Protein AF-A5GSS5-F1 (afdb_monomer)

Sequence (125 aa):
MERLVDAHIACIQGVPGHRVIASLECKVKGPSGLLMTFLMHWQFKTGYHEKAARQFMATGAPFPVCTSWKRFHAPGSVEGWILVETDDAAVCYEHAAEWAEYLDWKVSPVFTDEQAGPLIGKVYS

pLDDT: mean 81.48, std 24.68, range [29.5, 98.75]

Solvent-accessible surface area (backbone atoms only — not comparable to full-atom values): 7894 Å² total; per-residue (Å²): 142,87,86,78,67,77,76,72,67,66,83,78,67,88,70,91,86,74,78,89,70,75,86,72,76,81,74,82,71,66,101,46,92,52,80,40,38,34,42,36,37,40,31,51,39,91,92,26,54,68,63,44,52,52,51,35,74,74,62,69,62,80,72,62,91,61,79,44,74,50,78,49,70,44,88,92,63,55,32,33,39,33,45,34,34,30,56,57,72,61,46,58,50,54,51,48,59,76,43,46,89,34,35,49,78,49,76,42,84,54,72,55,69,84,65,42,46,68,58,53,42,75,76,79,109

Foldseek 3Di:
DPPPPVVPPPPPDDDPDDDPDDDPPPPPQPPDPDKWKKKKKKFWDPPQVVVVVVVCVVPVLDFPDAPDKDWDADPVRRITIMIGIHSDPVSVVVSCVVCVVTIDIDMDTDDDCVGVVVVVVVVVD

Mean predicted aligned error: 11.82 Å

Structure (mmCIF, N/CA/C/O backbone):
data_AF-A5GSS5-F1
#
_entry.id   AF-A5GSS5-F1
#
loop_
_atom_site.group_PDB
_atom_site.id
_atom_site.type_symbol
_atom_site.label_atom_id
_atom_site.label_alt_id
_atom_site.label_comp_id
_atom_site.label_asym_id
_atom_site.label_entity_id
_atom_site.label_seq_id
_atom_site.pdbx_PDB_ins_code
_atom_site.Cartn_x
_atom_site.Cartn_y
_atom_site.Cartn_z
_atom_site.occupancy
_atom_site.B_iso_or_equiv
_atom_site.auth_seq_id
_atom_site.auth_comp_id
_atom_site.auth_asym_id
_atom_site.auth_atom_id
_atom_site.pdbx_PDB_model_num
ATOM 1 N N . MET A 1 1 ? -41.307 -5.693 -3.638 1.00 48.41 1 MET A N 1
ATOM 2 C CA . MET A 1 1 ? -40.358 -6.122 -4.683 1.00 48.41 1 MET A CA 1
ATOM 3 C C . MET A 1 1 ? -41.033 -5.924 -6.035 1.00 48.41 1 MET A C 1
ATOM 5 O O . MET A 1 1 ? -41.401 -6.893 -6.666 1.00 48.41 1 MET A O 1
ATOM 9 N N . GLU A 1 2 ? -41.309 -4.670 -6.418 1.00 40.91 2 GLU A N 1
ATOM 10 C CA . GLU A 1 2 ? -42.120 -4.380 -7.624 1.00 40.91 2 GLU A CA 1
ATOM 11 C C . GLU A 1 2 ? -41.986 -2.923 -8.121 1.00 40.91 2 GLU A C 1
ATOM 13 O O . GLU A 1 2 ? -42.830 -2.422 -8.844 1.00 40.91 2 GLU A O 1
ATOM 18 N N . ARG A 1 3 ? -40.929 -2.199 -7.717 1.00 44.22 3 ARG A N 1
ATOM 19 C CA . ARG A 1 3 ? -40.701 -0.790 -8.117 1.00 44.22 3 ARG A CA 1
ATOM 20 C C . ARG A 1 3 ? -39.270 -0.510 -8.589 1.00 44.22 3 ARG A C 1
ATOM 22 O O . ARG A 1 3 ? -38.762 0.588 -8.414 1.00 44.22 3 ARG A O 1
ATOM 29 N N . LEU A 1 4 ? -38.595 -1.524 -9.132 1.00 42.00 4 LEU A N 1
ATOM 30 C CA . LEU A 1 4 ? -37.195 -1.428 -9.580 1.00 42.00 4 LEU A CA 1
ATOM 31 C C . LEU A 1 4 ? -36.977 -1.832 -11.045 1.00 42.00 4 LEU A C 1
ATOM 33 O O . LEU A 1 4 ? -35.851 -1.753 -11.521 1.00 42.00 4 LEU A O 1
ATOM 37 N N . VAL A 1 5 ? -38.026 -2.228 -11.772 1.00 42.81 5 VAL A N 1
ATOM 38 C CA . VAL A 1 5 ? -37.887 -2.714 -13.158 1.00 42.81 5 VAL A CA 1
ATOM 39 C C . VAL A 1 5 ? -38.212 -1.627 -14.194 1.00 42.81 5 VAL A C 1
ATOM 41 O O . VAL A 1 5 ? -37.658 -1.640 -15.289 1.00 42.81 5 VAL A O 1
ATOM 44 N N . ASP A 1 6 ? -38.999 -0.609 -13.834 1.00 38.69 6 ASP A N 1
ATOM 45 C CA . ASP A 1 6 ? -39.483 0.382 -14.810 1.00 38.69 6 ASP A CA 1
ATOM 46 C C . ASP A 1 6 ? -38.437 1.429 -15.227 1.00 38.69 6 ASP A C 1
ATOM 48 O O . ASP A 1 6 ? -38.567 2.058 -16.274 1.00 38.69 6 ASP A O 1
ATOM 52 N N . ALA A 1 7 ? -37.354 1.597 -14.463 1.00 43.75 7 ALA A N 1
ATOM 53 C CA . ALA A 1 7 ? -36.305 2.561 -14.804 1.00 43.75 7 ALA A CA 1
ATOM 54 C C . ALA A 1 7 ? -35.319 2.044 -15.870 1.00 43.75 7 ALA A C 1
ATOM 56 O O . ALA A 1 7 ? -34.587 2.837 -16.458 1.00 43.75 7 ALA A O 1
ATOM 57 N N . HIS A 1 8 ? -35.287 0.734 -16.145 1.00 37.09 8 HIS A N 1
ATOM 58 C CA . HIS A 1 8 ? -34.272 0.146 -17.028 1.00 37.09 8 HIS A CA 1
ATOM 59 C C . HIS A 1 8 ? -34.650 0.177 -18.521 1.00 37.09 8 HIS A C 1
ATOM 61 O O . HIS A 1 8 ? -33.784 0.013 -19.376 1.00 37.09 8 HIS A O 1
ATOM 67 N N . ILE A 1 9 ? -35.919 0.430 -18.863 1.00 39.56 9 ILE A N 1
ATOM 68 C CA . ILE A 1 9 ? -36.404 0.371 -20.258 1.00 39.56 9 ILE A CA 1
ATOM 69 C C . ILE A 1 9 ? -36.404 1.745 -20.960 1.00 39.56 9 ILE A C 1
ATOM 71 O O . ILE A 1 9 ? -36.406 1.813 -22.188 1.00 39.56 9 ILE A O 1
ATOM 75 N N . ALA A 1 10 ? -36.312 2.858 -20.226 1.00 36.84 10 ALA A N 1
ATOM 76 C CA . ALA A 1 10 ? -36.429 4.196 -20.821 1.00 36.84 10 ALA A CA 1
ATOM 77 C C . ALA A 1 10 ? -35.161 4.712 -21.542 1.00 36.84 10 ALA A C 1
ATOM 79 O O . ALA A 1 10 ? -35.238 5.707 -22.257 1.00 36.84 10 ALA A O 1
ATOM 80 N N . CYS A 1 11 ? -34.003 4.050 -21.414 1.00 38.47 11 CYS A N 1
ATOM 81 C CA . CYS A 1 11 ? -32.742 4.525 -22.009 1.00 38.47 11 CYS A CA 1
ATOM 82 C C . CYS A 1 11 ? -32.551 4.204 -23.506 1.00 38.47 11 CYS A C 1
ATOM 84 O O . CYS A 1 11 ? -31.593 4.697 -24.095 1.00 38.47 11 CYS A O 1
ATOM 86 N N . ILE A 1 12 ? -33.414 3.401 -24.145 1.00 44.16 12 ILE A N 1
ATOM 87 C CA . ILE A 1 12 ? -33.181 2.936 -25.535 1.00 44.16 12 ILE A CA 1
ATOM 88 C C . ILE A 1 12 ? -33.963 3.741 -26.594 1.00 44.16 12 ILE A C 1
ATOM 90 O O . ILE A 1 12 ? -33.690 3.629 -27.786 1.00 44.16 12 ILE A O 1
ATOM 94 N N . GLN A 1 13 ? -34.900 4.607 -26.212 1.00 37.78 13 GLN A N 1
ATOM 95 C CA . GLN A 1 13 ? -35.699 5.369 -27.181 1.00 37.78 13 GLN A CA 1
ATOM 96 C C . GLN A 1 13 ? -35.302 6.850 -27.127 1.00 37.78 13 GLN A C 1
ATOM 98 O O . GLN A 1 13 ? -35.794 7.616 -26.304 1.00 37.78 13 GLN A O 1
ATOM 103 N N . GLY A 1 14 ? -34.377 7.251 -28.003 1.00 41.56 14 GLY A N 1
ATOM 104 C CA . GLY A 1 14 ? -34.006 8.650 -28.206 1.00 41.56 14 GLY A CA 1
ATOM 105 C C . GLY A 1 14 ? -35.185 9.457 -28.751 1.00 41.56 14 GLY A C 1
ATOM 106 O O . GLY A 1 14 ? -35.466 9.421 -29.946 1.00 41.56 14 GLY A O 1
ATOM 107 N N . VAL A 1 15 ? -35.868 10.195 -27.875 1.00 40.97 15 VAL A N 1
ATOM 108 C CA . VAL A 1 15 ? -36.914 11.150 -28.260 1.00 40.97 15 VAL A CA 1
ATOM 109 C C . VAL A 1 15 ? -36.276 12.534 -28.453 1.00 40.97 15 VAL A C 1
ATOM 111 O O . VAL A 1 15 ? -35.678 13.058 -27.508 1.00 40.97 15 VAL A O 1
ATOM 114 N N . PRO A 1 16 ? -36.385 13.174 -29.632 1.00 35.75 16 PRO A N 1
ATOM 115 C CA . PRO A 1 16 ? -35.838 14.511 -29.842 1.00 35.75 16 PRO A CA 1
ATOM 116 C C . PRO A 1 16 ? -36.690 15.549 -29.098 1.00 35.75 16 PRO A C 1
ATOM 118 O O . PRO A 1 16 ? -37.889 15.650 -29.346 1.00 35.75 16 PRO A O 1
ATOM 121 N N . GLY A 1 17 ? -36.082 16.343 -28.207 1.00 46.06 17 GLY A N 1
ATOM 122 C CA . GLY A 1 17 ? -36.719 17.559 -27.674 1.00 46.06 17 GLY A CA 1
ATOM 123 C C . GLY A 1 17 ? -36.574 17.848 -26.178 1.00 46.06 17 GLY A C 1
ATOM 124 O O . GLY A 1 17 ? -37.069 18.880 -25.734 1.00 46.06 17 GLY A O 1
ATOM 125 N N . HIS A 1 18 ? -35.899 17.010 -25.389 1.00 38.34 18 HIS A N 1
ATOM 126 C CA . HIS A 1 18 ? -35.743 17.263 -23.951 1.00 38.34 18 HIS A CA 1
ATOM 127 C C . HIS A 1 18 ? -34.337 17.764 -23.609 1.00 38.34 18 HIS A C 1
ATOM 129 O O . HIS A 1 18 ? -33.328 17.147 -23.939 1.00 38.34 18 HIS A O 1
ATOM 135 N N . ARG A 1 19 ? -34.304 18.943 -22.977 1.00 38.78 19 ARG A N 1
ATOM 136 C CA . ARG A 1 19 ? -33.110 19.637 -22.487 1.00 38.78 19 ARG A CA 1
ATOM 137 C C . ARG A 1 19 ? -32.254 18.699 -21.635 1.00 38.78 19 ARG A C 1
ATOM 139 O O . ARG A 1 19 ? -32.782 17.998 -20.778 1.00 38.78 19 ARG A O 1
ATOM 146 N N . VAL A 1 20 ? -30.939 18.762 -21.844 1.00 35.81 20 VAL A N 1
ATOM 147 C CA . VAL A 1 20 ? -29.915 18.126 -21.007 1.00 35.81 20 VAL A CA 1
ATOM 148 C C . VAL A 1 20 ? -30.059 18.674 -19.587 1.00 35.81 20 VAL A C 1
ATOM 150 O O . VAL A 1 20 ? -29.611 19.778 -19.284 1.00 35.81 20 VAL A O 1
ATOM 153 N N . ILE A 1 21 ? -30.758 17.931 -18.734 1.00 38.81 21 ILE A N 1
ATOM 154 C CA . ILE A 1 21 ? -30.790 18.180 -17.296 1.00 38.81 21 ILE A CA 1
ATOM 155 C C . ILE A 1 21 ? -29.502 17.587 -16.739 1.00 38.81 21 ILE A C 1
ATOM 157 O O . ILE A 1 21 ? -29.153 16.458 -17.073 1.00 38.81 21 ILE A O 1
ATOM 161 N N . ALA A 1 22 ? -28.793 18.415 -15.976 1.00 37.47 22 ALA A N 1
ATOM 162 C CA . ALA A 1 22 ? -27.506 18.180 -15.341 1.00 37.47 22 ALA A CA 1
ATOM 163 C C . ALA A 1 22 ? -27.151 16.700 -15.144 1.00 37.47 22 ALA A C 1
ATOM 165 O O . ALA A 1 22 ? -27.902 15.947 -14.526 1.00 37.47 22 ALA A O 1
ATOM 166 N N . SER A 1 23 ? -25.960 16.332 -15.624 1.00 41.69 23 SER A N 1
ATOM 167 C CA . SER A 1 23 ? -25.253 15.117 -15.234 1.00 41.69 23 SER A CA 1
ATOM 168 C C . SER A 1 23 ? -25.111 15.105 -13.713 1.00 41.69 23 SER A C 1
ATOM 170 O O . SER A 1 23 ? -24.152 15.638 -13.157 1.00 41.69 23 SER A O 1
ATOM 172 N N . LEU A 1 24 ? -26.102 14.536 -13.031 1.00 38.62 24 LEU A N 1
ATOM 173 C CA . LEU A 1 24 ? -25.955 14.056 -11.674 1.00 38.62 24 LEU A CA 1
ATOM 174 C C . LEU A 1 24 ? -24.917 12.947 -11.767 1.00 38.62 24 LEU A C 1
ATOM 176 O O . LEU A 1 24 ? -25.219 11.842 -12.216 1.00 38.62 24 LEU A O 1
ATOM 180 N N . GLU A 1 25 ? -23.679 13.274 -11.403 1.00 39.00 25 GLU A N 1
ATOM 181 C CA . GLU A 1 25 ? -22.687 12.275 -11.041 1.00 39.00 25 GLU A CA 1
ATOM 182 C C . GLU A 1 25 ? -23.361 11.333 -10.045 1.00 39.00 25 GLU A C 1
ATOM 184 O O . GLU A 1 25 ? -23.590 11.677 -8.883 1.00 39.00 25 GLU A O 1
ATOM 189 N N . CYS A 1 26 ? -23.732 10.147 -10.519 1.00 29.50 26 CYS A N 1
ATOM 190 C CA . CYS A 1 26 ? -24.141 9.050 -9.671 1.00 29.50 26 CYS A CA 1
ATOM 191 C C . CYS A 1 26 ? -22.881 8.587 -8.935 1.00 29.50 26 CYS A C 1
ATOM 193 O O . CYS A 1 26 ? -22.239 7.610 -9.310 1.00 29.50 26 CYS A O 1
ATOM 195 N N . LYS A 1 27 ? -22.472 9.341 -7.911 1.00 37.16 27 LYS A N 1
ATOM 196 C CA . LYS A 1 27 ? -21.553 8.847 -6.893 1.00 37.16 27 LYS A CA 1
ATOM 197 C C . LYS A 1 27 ? -22.329 7.782 -6.143 1.00 37.16 27 LYS A C 1
ATOM 199 O O . LYS A 1 27 ? -23.134 8.085 -5.264 1.00 37.16 27 LYS A O 1
ATOM 204 N N . VAL A 1 28 ? -22.116 6.535 -6.546 1.00 40.12 28 VAL A N 1
ATOM 205 C CA . VAL A 1 28 ? -22.486 5.354 -5.774 1.00 40.12 28 VAL A CA 1
ATOM 206 C C . VAL A 1 28 ? -21.685 5.429 -4.473 1.00 40.12 28 VAL A C 1
ATOM 208 O O . VAL A 1 28 ? -20.597 4.879 -4.366 1.00 40.12 28 VAL A O 1
ATOM 211 N N . LYS A 1 29 ? -22.180 6.191 -3.494 1.00 40.66 29 LYS A N 1
ATOM 212 C CA . LYS A 1 29 ? -21.632 6.187 -2.140 1.00 40.66 29 LYS A CA 1
ATOM 213 C C . LYS A 1 29 ? -22.024 4.858 -1.512 1.00 40.66 29 LYS A C 1
ATOM 215 O O . LYS A 1 29 ? -23.213 4.554 -1.397 1.00 40.66 29 LYS A O 1
ATOM 220 N N . GLY A 1 30 ? -21.023 4.061 -1.149 1.00 43.50 30 GLY A N 1
ATOM 221 C CA . GLY A 1 30 ? -21.228 2.847 -0.369 1.00 43.50 30 GLY A CA 1
ATOM 222 C C . GLY A 1 30 ? -21.928 3.145 0.970 1.00 43.50 30 GLY A C 1
ATOM 223 O O . GLY A 1 30 ? -22.001 4.304 1.383 1.00 43.50 30 GLY A O 1
ATOM 224 N N . PRO A 1 31 ? -22.459 2.128 1.673 1.00 44.34 31 PRO A N 1
ATOM 225 C CA . PRO A 1 31 ? -23.389 2.303 2.795 1.00 44.34 31 PRO A CA 1
ATOM 226 C C . PRO A 1 31 ? -22.848 2.954 4.079 1.00 44.34 31 PRO A C 1
ATOM 228 O O . PRO A 1 31 ? -23.515 2.870 5.107 1.00 44.34 31 PRO A O 1
ATOM 231 N N . SER A 1 32 ? -21.696 3.618 4.087 1.00 48.97 32 SER A N 1
ATOM 232 C CA . SER A 1 32 ? -21.279 4.366 5.270 1.00 48.97 32 SER A CA 1
ATOM 233 C C . SER A 1 32 ? -20.274 5.451 4.928 1.00 48.97 32 SER A C 1
ATOM 235 O O . SER A 1 32 ? -19.153 5.144 4.548 1.00 48.97 32 SER A O 1
ATOM 237 N N . GLY A 1 33 ? -20.625 6.709 5.196 1.00 54.72 33 GLY A N 1
ATOM 238 C CA . GLY A 1 33 ? -19.651 7.790 5.400 1.00 54.72 33 GLY A CA 1
ATOM 239 C C . GLY A 1 33 ? -18.840 7.607 6.692 1.00 54.72 33 GLY A C 1
ATOM 240 O O . GLY A 1 33 ? -18.640 8.562 7.436 1.00 54.72 33 GLY A O 1
ATOM 241 N N . LEU A 1 34 ? -18.465 6.364 7.009 1.00 70.88 34 LEU A N 1
ATOM 242 C CA . LEU A 1 34 ? -17.569 6.005 8.097 1.00 70.88 34 LEU A CA 1
ATOM 243 C C . LEU A 1 34 ? -16.169 5.910 7.501 1.00 70.88 34 LEU A C 1
ATOM 245 O O . LEU A 1 34 ? -15.962 5.210 6.512 1.00 70.88 34 LEU A O 1
ATOM 249 N N . LEU A 1 35 ? -15.228 6.619 8.115 1.00 86.50 35 LEU A N 1
ATOM 250 C CA . LEU A 1 35 ? -13.822 6.560 7.751 1.00 86.50 35 LEU A CA 1
ATOM 251 C C . LEU A 1 35 ? -13.305 5.125 7.930 1.00 86.50 35 LEU A C 1
ATOM 253 O O . LEU A 1 35 ? -13.442 4.540 9.007 1.00 86.50 35 LEU A O 1
ATOM 257 N N . MET A 1 36 ? -12.718 4.572 6.875 1.00 93.44 36 MET A N 1
ATOM 258 C CA . MET A 1 36 ? -12.098 3.251 6.847 1.00 93.44 36 MET A CA 1
ATOM 259 C C . MET A 1 36 ? -10.593 3.389 6.651 1.00 93.44 36 MET A C 1
ATOM 261 O O . MET A 1 36 ? -10.133 4.305 5.967 1.00 93.44 36 MET A O 1
ATOM 265 N N . THR A 1 37 ? -9.842 2.429 7.185 1.00 96.56 37 THR A N 1
ATOM 266 C CA . THR A 1 37 ? -8.404 2.310 6.945 1.00 96.56 37 THR A CA 1
ATOM 267 C C . THR A 1 37 ? -8.128 1.065 6.111 1.00 96.56 37 THR A C 1
ATOM 269 O O . THR A 1 37 ? -8.539 -0.043 6.461 1.00 96.56 37 THR A O 1
ATOM 272 N N . PHE A 1 38 ? -7.410 1.236 5.006 1.00 98.12 38 PHE A N 1
ATOM 273 C CA . PHE A 1 38 ? -6.943 0.156 4.148 1.00 98.12 38 PHE A CA 1
ATOM 274 C C . PHE A 1 38 ? -5.425 0.055 4.203 1.00 98.12 38 PHE A C 1
ATOM 276 O O . PHE A 1 38 ? -4.715 1.056 4.106 1.00 98.12 38 PHE A O 1
ATOM 283 N N . LEU A 1 39 ? -4.930 -1.176 4.302 1.00 98.50 39 LEU A N 1
ATOM 284 C CA . LEU A 1 39 ? -3.536 -1.507 4.055 1.00 98.50 39 LEU A CA 1
ATOM 285 C C . LEU A 1 39 ? -3.431 -2.149 2.670 1.00 98.50 39 LEU A C 1
ATOM 287 O O . LEU A 1 39 ? -3.916 -3.263 2.453 1.00 98.50 39 LEU A O 1
ATOM 291 N N . MET A 1 40 ? -2.800 -1.444 1.734 1.00 98.62 40 MET A N 1
ATOM 292 C CA . MET A 1 40 ? -2.511 -1.932 0.388 1.00 98.62 40 MET A CA 1
ATOM 293 C C . MET A 1 40 ? -1.066 -2.423 0.332 1.00 98.62 40 MET A C 1
ATOM 295 O O . MET A 1 40 ? -0.135 -1.622 0.266 1.00 98.62 40 MET A O 1
ATOM 299 N N . HIS A 1 41 ? -0.866 -3.734 0.377 1.00 98.75 41 HIS A N 1
ATOM 300 C CA . HIS A 1 41 ? 0.435 -4.365 0.161 1.00 98.75 41 HIS A CA 1
ATOM 301 C C . HIS A 1 41 ? 0.646 -4.583 -1.337 1.00 98.75 41 HIS A C 1
ATOM 303 O O . HIS A 1 41 ? -0.233 -5.132 -2.004 1.00 98.75 41 HIS A O 1
ATOM 309 N N . TRP A 1 42 ? 1.793 -4.146 -1.854 1.00 98.50 42 TRP A N 1
ATOM 310 C CA . TRP A 1 42 ? 2.210 -4.387 -3.232 1.00 98.50 42 TRP A CA 1
ATOM 311 C C . TRP A 1 42 ? 3.527 -5.145 -3.287 1.00 98.50 42 TRP A C 1
ATOM 313 O O . TRP A 1 42 ? 4.408 -4.943 -2.450 1.00 98.50 42 TRP A O 1
ATOM 323 N N . GLN A 1 43 ? 3.681 -5.959 -4.327 1.00 98.25 43 GLN A N 1
ATOM 324 C CA . GLN A 1 43 ? 4.939 -6.595 -4.711 1.00 98.25 43 GLN A CA 1
ATOM 325 C C . GLN A 1 43 ? 5.118 -6.471 -6.225 1.00 98.25 43 GLN A C 1
ATOM 327 O O . GLN A 1 43 ? 4.134 -6.495 -6.963 1.00 98.25 43 GLN A O 1
ATOM 332 N N . PHE A 1 44 ? 6.352 -6.329 -6.715 1.00 97.56 44 PHE A N 1
ATOM 333 C CA . PHE A 1 44 ? 6.569 -6.360 -8.163 1.00 97.56 44 PHE A CA 1
ATOM 334 C C . PHE A 1 44 ? 6.311 -7.750 -8.729 1.00 97.56 44 PHE A C 1
ATOM 336 O O . PHE A 1 44 ? 6.833 -8.748 -8.228 1.00 97.56 44 PHE A O 1
ATOM 343 N N . LYS A 1 45 ? 5.633 -7.788 -9.874 1.00 97.19 45 LYS A N 1
ATOM 344 C CA . LYS A 1 45 ? 5.614 -8.980 -10.714 1.00 97.19 45 LYS A CA 1
ATOM 345 C C . LYS A 1 45 ? 7.025 -9.315 -11.187 1.00 97.19 45 LYS A C 1
ATOM 347 O O . LYS A 1 45 ? 7.859 -8.435 -11.437 1.00 97.19 45 LYS A O 1
ATOM 352 N N . THR A 1 46 ? 7.297 -10.605 -11.362 1.00 95.94 46 THR A N 1
ATOM 353 C CA . THR A 1 46 ? 8.595 -11.075 -11.858 1.00 95.94 46 THR A CA 1
ATOM 354 C C . THR A 1 46 ? 8.936 -10.418 -13.200 1.00 95.94 46 THR A C 1
ATOM 356 O O . THR A 1 46 ? 8.155 -10.468 -14.144 1.00 95.94 46 THR A O 1
ATOM 359 N N . GLY A 1 47 ? 10.114 -9.790 -13.286 1.00 96.25 47 GLY A N 1
ATOM 360 C CA . GLY A 1 47 ? 10.596 -9.121 -14.503 1.00 96.25 47 GLY A CA 1
ATOM 361 C C . GLY A 1 47 ? 10.108 -7.680 -14.714 1.00 96.25 47 GLY A C 1
ATOM 362 O O . GLY A 1 47 ? 10.520 -7.051 -15.687 1.00 96.25 47 GLY A O 1
ATOM 363 N N . TYR A 1 48 ? 9.284 -7.127 -13.815 1.00 97.06 48 TYR A N 1
ATOM 364 C CA . TYR A 1 48 ? 8.731 -5.770 -13.956 1.00 97.06 48 TYR A CA 1
ATOM 365 C C . TYR A 1 48 ? 9.392 -4.701 -13.074 1.00 97.06 48 TYR A C 1
ATOM 367 O O . TYR A 1 48 ? 9.098 -3.521 -13.262 1.00 97.06 48 TYR A O 1
ATOM 375 N N . HIS A 1 49 ? 10.316 -5.081 -12.178 1.00 95.81 49 HIS A N 1
ATOM 376 C CA . HIS A 1 49 ? 10.964 -4.171 -11.214 1.00 95.81 49 HIS A CA 1
ATOM 377 C C . HIS A 1 49 ? 11.501 -2.888 -11.864 1.00 95.81 49 HIS A C 1
ATOM 379 O O . HIS A 1 49 ? 11.071 -1.797 -11.502 1.00 95.81 49 HIS A O 1
ATOM 385 N N . GLU A 1 50 ? 12.368 -2.998 -12.876 1.00 96.50 50 GLU A N 1
ATOM 386 C CA . GLU A 1 50 ? 12.978 -1.814 -13.496 1.00 96.50 50 GLU A CA 1
ATOM 387 C C . GLU A 1 50 ? 11.935 -0.914 -14.175 1.00 96.50 50 GLU A C 1
ATOM 389 O O . GLU A 1 50 ? 11.968 0.309 -14.021 1.00 96.50 50 GLU A O 1
ATOM 394 N N . LYS A 1 51 ? 10.991 -1.507 -14.918 1.00 97.31 51 LYS A N 1
ATOM 395 C CA . LYS A 1 51 ? 9.946 -0.758 -15.634 1.00 97.31 51 LYS A CA 1
ATOM 396 C C . LYS A 1 51 ? 9.091 0.044 -14.659 1.00 97.31 51 LYS A C 1
ATOM 398 O O . LYS A 1 51 ? 8.854 1.232 -14.865 1.00 97.31 51 LYS A O 1
ATOM 403 N N . ALA A 1 52 ? 8.681 -0.603 -13.577 1.00 96.94 52 ALA A N 1
ATOM 404 C CA . ALA A 1 52 ? 7.847 -0.002 -12.557 1.00 96.94 52 ALA A CA 1
ATOM 405 C C . ALA A 1 52 ? 8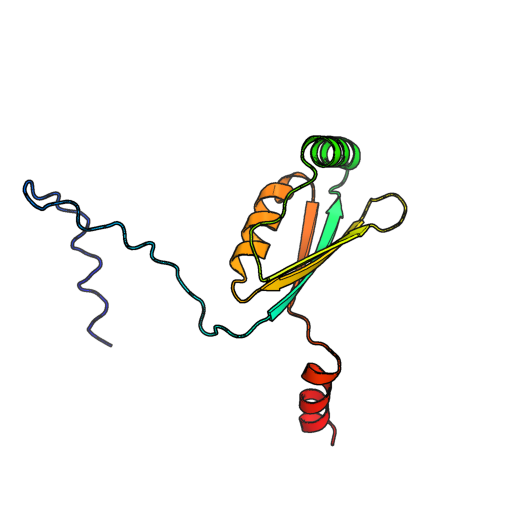.600 1.067 -11.752 1.00 96.94 52 ALA A C 1
ATOM 407 O O . ALA A 1 52 ? 8.056 2.140 -11.498 1.00 96.94 52 ALA A O 1
ATOM 408 N N . ALA A 1 53 ? 9.876 0.832 -11.427 1.00 96.00 53 ALA A N 1
ATOM 409 C CA . ALA A 1 53 ? 10.729 1.824 -10.780 1.00 96.00 53 ALA A CA 1
ATOM 410 C C . ALA A 1 53 ? 10.904 3.076 -11.654 1.00 96.00 53 ALA A C 1
ATOM 412 O O . ALA A 1 53 ? 10.764 4.193 -11.160 1.00 96.00 53 ALA A O 1
ATOM 413 N N . ARG A 1 54 ? 11.140 2.919 -12.964 1.00 97.62 54 ARG A N 1
ATOM 414 C CA . ARG A 1 54 ? 11.214 4.054 -13.901 1.00 97.62 54 ARG A CA 1
ATOM 415 C C . ARG A 1 54 ? 9.895 4.821 -13.972 1.00 97.62 54 ARG A C 1
ATOM 417 O O . ARG A 1 54 ? 9.918 6.048 -13.907 1.00 97.62 54 ARG A O 1
ATOM 424 N N . GLN A 1 55 ? 8.763 4.119 -14.050 1.00 97.50 55 GLN A N 1
ATOM 425 C CA . GLN A 1 55 ? 7.438 4.744 -14.043 1.00 97.50 55 GLN A CA 1
ATOM 426 C C . GLN A 1 55 ? 7.187 5.521 -12.744 1.00 97.50 55 GLN A C 1
ATOM 428 O O . GLN A 1 55 ? 6.691 6.649 -12.778 1.00 97.50 55 GLN A O 1
ATOM 433 N N . PHE A 1 56 ? 7.573 4.956 -11.599 1.00 96.56 56 PHE A N 1
ATOM 434 C CA . PHE A 1 56 ? 7.484 5.630 -10.306 1.00 96.56 56 PHE A CA 1
ATOM 435 C C . PHE A 1 56 ? 8.365 6.881 -10.259 1.00 96.56 56 PHE A C 1
ATOM 437 O O . PHE A 1 56 ? 7.876 7.944 -9.894 1.00 96.56 56 PHE A O 1
ATOM 444 N N . MET A 1 57 ? 9.625 6.801 -10.694 1.00 97.00 57 MET A N 1
ATOM 445 C CA . MET A 1 57 ? 10.518 7.966 -10.731 1.00 97.00 57 MET A CA 1
ATOM 446 C C . MET A 1 57 ? 10.027 9.062 -11.686 1.00 97.00 57 MET A C 1
ATOM 448 O O . MET A 1 57 ? 10.287 10.238 -11.445 1.00 97.00 57 MET A O 1
ATOM 452 N N . ALA A 1 58 ? 9.314 8.693 -12.754 1.00 98.12 58 ALA A N 1
ATOM 453 C CA . ALA A 1 58 ? 8.761 9.642 -13.714 1.00 98.12 58 ALA A CA 1
ATOM 454 C C . ALA A 1 58 ? 7.487 10.342 -13.212 1.00 98.12 58 ALA A C 1
ATOM 456 O O . ALA A 1 58 ? 7.272 11.511 -13.521 1.00 98.12 58 ALA A O 1
ATOM 457 N N . THR A 1 59 ? 6.633 9.639 -12.463 1.00 97.31 59 THR A N 1
ATOM 458 C CA . THR A 1 59 ? 5.284 10.123 -12.106 1.00 97.31 59 THR A CA 1
ATOM 459 C C . THR A 1 59 ? 5.117 10.471 -10.630 1.00 97.31 59 THR A C 1
ATOM 461 O O . THR A 1 59 ? 4.186 11.182 -10.267 1.00 97.31 59 THR A O 1
ATOM 464 N N . GLY A 1 60 ? 5.971 9.936 -9.756 1.00 95.56 60 GLY A N 1
ATOM 465 C CA . GLY A 1 60 ? 5.775 9.929 -8.304 1.00 95.56 60 GLY A CA 1
ATOM 466 C C . GLY A 1 60 ? 4.660 8.986 -7.829 1.00 95.56 60 GLY A C 1
ATOM 467 O O . GLY A 1 60 ? 4.455 8.855 -6.618 1.00 95.56 60 GLY A O 1
ATOM 468 N N . ALA A 1 61 ? 3.969 8.307 -8.757 1.00 96.31 61 ALA A N 1
ATOM 469 C CA . ALA A 1 61 ? 2.766 7.511 -8.520 1.00 96.31 61 ALA A CA 1
ATOM 470 C C . ALA A 1 61 ? 1.756 8.266 -7.640 1.00 96.31 61 ALA A C 1
ATOM 472 O O . ALA A 1 61 ? 1.620 7.933 -6.463 1.00 96.31 61 ALA A O 1
ATOM 473 N N . PRO A 1 62 ? 1.107 9.334 -8.131 1.00 97.06 62 PRO A N 1
ATOM 474 C CA . PRO A 1 62 ? 0.114 10.040 -7.332 1.00 97.06 62 PRO A CA 1
ATOM 475 C C . PRO A 1 62 ? -0.990 9.072 -6.891 1.00 97.06 62 PRO A C 1
ATOM 477 O O . PRO A 1 62 ? -1.299 8.101 -7.576 1.00 97.06 62 PRO A O 1
ATOM 480 N N . PHE A 1 63 ? -1.561 9.322 -5.720 1.00 97.81 63 PHE A N 1
ATOM 481 C CA . PHE A 1 63 ? -2.693 8.549 -5.223 1.00 97.81 63 PHE A CA 1
ATOM 482 C C . PHE A 1 63 ? -3.985 9.350 -5.448 1.00 97.81 63 PHE A C 1
ATOM 484 O O . PHE A 1 63 ? -3.935 10.583 -5.337 1.00 97.81 63 PHE A O 1
ATOM 491 N N . PRO A 1 64 ? -5.129 8.703 -5.742 1.00 97.50 64 PRO A N 1
ATOM 492 C CA . PRO A 1 64 ? -6.411 9.393 -5.841 1.00 97.50 64 PRO A CA 1
ATOM 493 C C . PRO A 1 64 ? -6.751 10.185 -4.569 1.00 97.50 64 PRO A C 1
ATOM 495 O O . PRO A 1 64 ? -6.318 9.853 -3.462 1.00 97.50 64 PRO A O 1
ATOM 498 N N . VAL A 1 65 ? -7.527 11.260 -4.716 1.00 96.25 65 VAL A N 1
ATOM 499 C CA . VAL A 1 65 ? -7.892 12.127 -3.585 1.00 96.25 65 VAL A CA 1
ATOM 500 C C . VAL A 1 65 ? -8.688 11.328 -2.549 1.00 96.25 65 VAL A C 1
ATOM 502 O O . VAL A 1 65 ? -9.719 10.744 -2.860 1.00 96.25 65 VAL A O 1
ATOM 505 N N . CYS A 1 66 ? -8.208 11.333 -1.308 1.0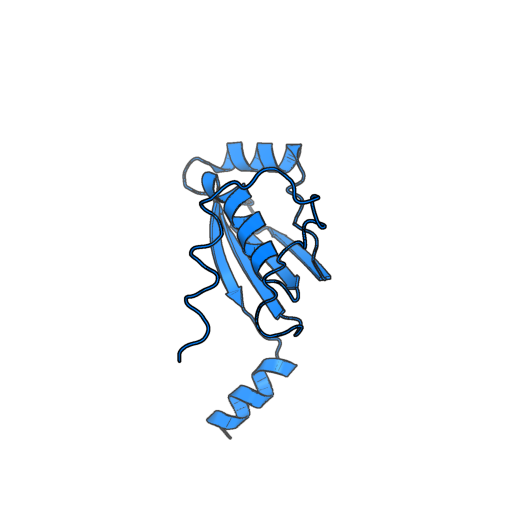0 95.62 66 CYS A N 1
ATOM 506 C CA . CYS A 1 66 ? -8.812 10.673 -0.151 1.00 95.62 66 CYS A CA 1
ATOM 507 C C . CYS A 1 66 ? -8.467 11.451 1.132 1.00 95.62 66 CYS A C 1
ATOM 509 O O . CYS A 1 66 ? -7.780 12.474 1.069 1.00 95.62 66 CYS A O 1
ATOM 511 N N . THR A 1 67 ? -8.953 10.996 2.291 1.00 96.25 67 THR A N 1
ATOM 512 C CA . THR A 1 67 ? -8.717 11.671 3.578 1.00 96.25 67 THR A CA 1
ATOM 513 C C . THR A 1 67 ? -7.232 11.740 3.914 1.00 96.25 67 THR A C 1
ATOM 515 O O . THR A 1 67 ? -6.723 12.818 4.223 1.00 96.25 67 THR A O 1
ATOM 518 N N . SER A 1 68 ? -6.525 10.612 3.845 1.00 97.38 68 SER A N 1
ATOM 519 C CA . SER A 1 68 ? -5.074 10.581 4.010 1.00 97.38 68 SER A CA 1
ATOM 520 C C . SER A 1 68 ? -4.483 9.320 3.379 1.00 97.38 68 SER A C 1
ATOM 522 O O . SER A 1 68 ? -5.149 8.293 3.257 1.00 97.38 68 SER A O 1
ATOM 524 N N . TRP A 1 69 ? -3.218 9.384 2.967 1.00 98.38 69 TRP A N 1
ATOM 525 C CA . TRP A 1 69 ? -2.477 8.195 2.562 1.00 98.38 69 TRP A CA 1
ATOM 526 C C . TRP A 1 69 ? -0.984 8.352 2.836 1.00 98.38 69 TRP A C 1
ATOM 528 O O . TRP A 1 69 ? -0.437 9.459 2.836 1.00 98.38 69 TRP A O 1
ATOM 538 N N . LYS A 1 70 ? -0.305 7.226 3.058 1.00 98.19 70 LYS A N 1
ATOM 539 C CA . LYS A 1 70 ? 1.146 7.181 3.251 1.00 98.19 70 LYS A CA 1
ATOM 540 C C . LYS A 1 70 ? 1.739 5.916 2.653 1.00 98.19 70 LYS A C 1
ATOM 542 O O . LYS A 1 70 ? 1.252 4.819 2.910 1.00 98.19 70 LYS A O 1
ATOM 547 N N . ARG A 1 71 ? 2.819 6.077 1.887 1.00 98.00 71 ARG A N 1
ATOM 548 C CA . ARG A 1 71 ? 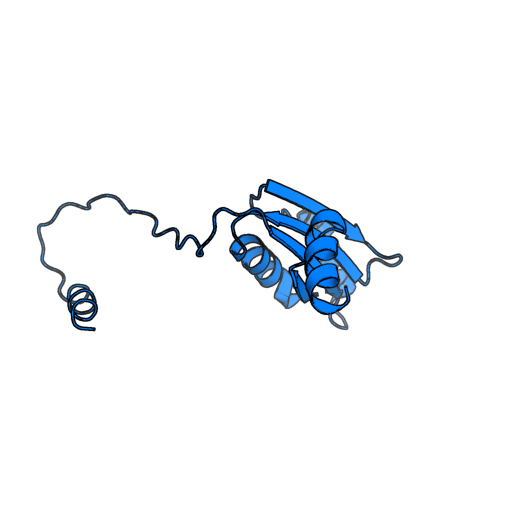3.553 4.986 1.236 1.00 98.00 71 ARG A CA 1
ATOM 549 C C . ARG A 1 71 ? 4.812 4.609 2.009 1.00 98.00 71 ARG A C 1
ATOM 551 O O . ARG A 1 71 ? 5.532 5.476 2.502 1.00 98.00 71 ARG A O 1
ATOM 558 N N . PHE A 1 72 ? 5.089 3.314 2.049 1.00 98.19 72 PHE A N 1
ATOM 559 C CA . PHE A 1 72 ? 6.249 2.696 2.676 1.00 98.19 72 PHE A CA 1
ATOM 560 C C . PHE A 1 72 ? 6.882 1.700 1.701 1.00 98.19 72 PHE A C 1
ATOM 562 O O . PHE A 1 72 ? 6.170 1.019 0.966 1.00 98.19 72 PHE A O 1
ATOM 569 N N . HIS A 1 73 ? 8.210 1.603 1.711 1.00 97.50 73 HIS A N 1
ATOM 570 C CA . HIS A 1 73 ? 8.976 0.679 0.873 1.00 97.50 73 HIS A CA 1
ATOM 571 C C . HIS A 1 73 ? 9.819 -0.233 1.762 1.00 97.50 73 HIS A C 1
ATOM 573 O O . HIS A 1 73 ? 10.475 0.248 2.690 1.00 97.50 73 HIS A O 1
ATOM 579 N N . ALA A 1 74 ? 9.835 -1.531 1.464 1.00 97.31 74 ALA A N 1
ATOM 580 C CA . ALA A 1 74 ? 10.829 -2.435 2.029 1.00 97.31 74 ALA A CA 1
ATOM 581 C C . ALA A 1 74 ? 12.207 -2.203 1.367 1.00 97.31 74 ALA A C 1
ATOM 583 O O . ALA A 1 74 ? 12.276 -1.716 0.229 1.00 97.31 74 ALA A O 1
ATOM 584 N N . PRO A 1 75 ? 13.327 -2.555 2.030 1.00 95.19 75 PRO A N 1
ATOM 585 C CA . PRO A 1 75 ? 14.653 -2.522 1.411 1.00 95.19 75 PRO A CA 1
ATOM 586 C C . PRO A 1 75 ? 14.704 -3.292 0.081 1.00 95.19 75 PRO A C 1
ATOM 588 O O . PRO A 1 75 ? 14.088 -4.343 -0.071 1.00 95.19 75 PRO A O 1
ATOM 591 N N . GLY A 1 76 ? 15.420 -2.750 -0.910 1.00 92.06 76 GLY A N 1
ATOM 592 C CA . GLY A 1 76 ? 15.432 -3.272 -2.288 1.00 92.06 76 GLY A CA 1
ATOM 593 C C . GLY A 1 76 ? 14.219 -2.853 -3.134 1.00 92.06 76 GLY A C 1
ATOM 594 O O . GLY A 1 76 ? 14.221 -3.038 -4.352 1.00 92.06 76 GLY A O 1
ATOM 595 N N . SER A 1 77 ? 13.211 -2.238 -2.506 1.00 92.62 77 SER A N 1
ATOM 596 C CA . SER A 1 77 ? 11.980 -1.743 -3.126 1.00 92.62 77 SER A CA 1
ATOM 597 C C . SER A 1 77 ? 11.211 -2.804 -3.918 1.00 92.62 77 SER A C 1
ATOM 599 O O . SER A 1 77 ? 10.471 -2.448 -4.822 1.00 92.62 77 SER A O 1
ATOM 601 N N . VAL A 1 78 ? 11.372 -4.089 -3.600 1.00 95.12 78 VAL A N 1
ATOM 602 C CA . VAL A 1 78 ? 10.650 -5.191 -4.263 1.00 95.12 78 VAL A CA 1
ATOM 603 C C . VAL A 1 78 ? 9.196 -5.316 -3.807 1.00 95.12 78 VAL A C 1
ATOM 605 O O . VAL A 1 78 ? 8.371 -5.889 -4.517 1.00 95.12 78 VAL A O 1
ATOM 608 N N . GLU A 1 79 ? 8.895 -4.748 -2.642 1.00 97.75 79 GLU A N 1
ATOM 609 C CA . GLU A 1 79 ? 7.569 -4.679 -2.052 1.00 97.75 79 GLU A CA 1
ATOM 610 C C . GLU A 1 79 ? 7.409 -3.442 -1.166 1.00 97.75 79 GLU A C 1
ATOM 612 O O . GLU A 1 79 ? 8.387 -2.775 -0.791 1.00 97.75 79 GLU A O 1
ATOM 617 N N . GLY A 1 80 ? 6.168 -3.162 -0.788 1.00 98.19 80 GLY A N 1
ATOM 618 C CA . GLY A 1 80 ? 5.853 -2.102 0.150 1.00 98.19 80 GLY A CA 1
ATOM 619 C C . GLY A 1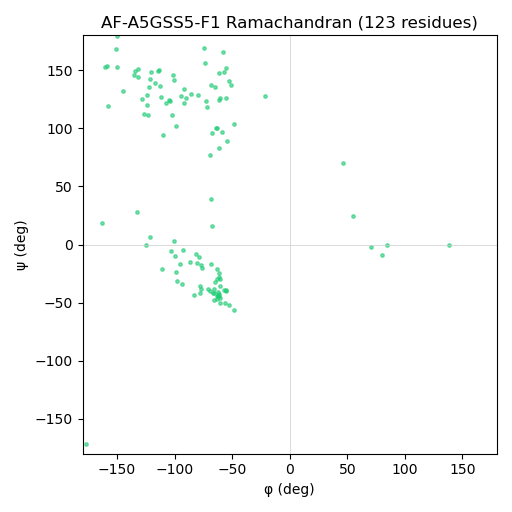 80 ? 4.373 -2.015 0.474 1.00 98.19 80 GLY A C 1
ATOM 620 O O . GLY A 1 80 ? 3.569 -2.866 0.101 1.00 98.19 80 GLY A O 1
ATOM 621 N N . TRP A 1 81 ? 4.015 -0.959 1.194 1.00 98.56 81 TRP A N 1
ATOM 622 C CA . TRP A 1 81 ? 2.668 -0.770 1.714 1.00 98.56 81 TRP A CA 1
ATOM 623 C C . TRP A 1 81 ? 2.186 0.648 1.470 1.00 98.56 81 TRP A C 1
ATOM 625 O O . TRP A 1 81 ? 2.972 1.597 1.477 1.00 98.56 81 TRP A O 1
ATOM 635 N N . ILE A 1 82 ? 0.880 0.799 1.298 1.00 98.50 82 ILE A N 1
ATOM 636 C CA . ILE A 1 82 ? 0.199 2.086 1.350 1.00 98.50 82 ILE A CA 1
ATOM 637 C C . ILE A 1 82 ? -0.884 1.973 2.413 1.00 98.50 82 ILE A C 1
ATOM 639 O O . ILE A 1 82 ? -1.751 1.105 2.325 1.00 98.50 82 ILE A O 1
ATOM 643 N N . LEU A 1 83 ? -0.802 2.820 3.433 1.00 98.38 83 LEU A N 1
ATOM 644 C CA . LEU A 1 83 ? -1.884 2.999 4.391 1.00 98.38 83 LEU A CA 1
ATOM 645 C C . LEU A 1 83 ? -2.786 4.107 3.855 1.00 98.38 83 LEU A C 1
ATOM 647 O O . LEU A 1 83 ? -2.277 5.180 3.532 1.00 98.38 83 LEU A O 1
ATOM 651 N N . VAL A 1 84 ? -4.081 3.838 3.732 1.00 98.25 84 VAL A N 1
ATOM 652 C CA . VAL A 1 84 ? -5.061 4.752 3.135 1.00 98.25 84 VAL A CA 1
ATOM 653 C C . VAL A 1 84 ? -6.226 4.912 4.094 1.00 98.25 84 VAL A C 1
ATOM 655 O O . VAL A 1 84 ? -6.843 3.923 4.479 1.00 98.25 84 VAL A O 1
ATOM 658 N N . GLU A 1 85 ? -6.543 6.147 4.451 1.00 96.81 85 GLU A N 1
ATOM 659 C CA . GLU A 1 85 ? -7.755 6.503 5.179 1.00 96.81 85 GLU A CA 1
ATOM 660 C C .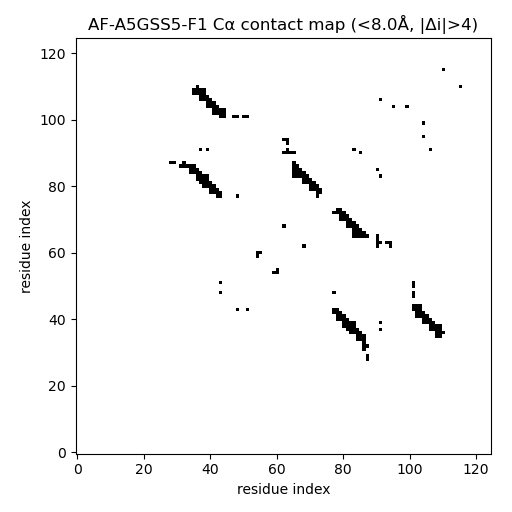 GLU A 1 85 ? -8.734 7.160 4.204 1.00 96.81 85 GLU A C 1
ATOM 662 O O . GLU A 1 85 ? -8.399 8.125 3.509 1.00 96.81 85 GLU A O 1
ATOM 667 N N . THR A 1 86 ? -9.941 6.610 4.109 1.00 95.75 86 THR A N 1
ATOM 668 C CA . THR A 1 86 ? -10.960 7.055 3.148 1.00 95.75 86 THR A CA 1
ATOM 669 C C . THR A 1 86 ? -12.352 6.602 3.579 1.00 95.75 86 THR A C 1
ATOM 671 O O . THR A 1 86 ? -12.498 5.583 4.252 1.00 95.75 86 THR A O 1
ATOM 674 N N . ASP A 1 87 ? -13.389 7.331 3.179 1.00 93.69 87 ASP A N 1
ATOM 675 C CA . ASP A 1 87 ? -14.787 6.881 3.235 1.00 93.69 87 ASP A CA 1
ATOM 676 C C . ASP A 1 87 ? -15.246 6.216 1.919 1.00 93.69 87 ASP A C 1
ATOM 678 O O . ASP A 1 87 ? -16.342 5.659 1.846 1.00 93.69 87 ASP A O 1
ATOM 682 N N . ASP A 1 88 ? -14.392 6.224 0.891 1.00 93.69 88 ASP A N 1
ATOM 683 C CA . ASP A 1 88 ? -14.633 5.619 -0.415 1.00 93.69 88 ASP A CA 1
ATOM 684 C C . ASP A 1 88 ? -13.540 4.600 -0.760 1.00 93.69 88 ASP A C 1
ATOM 686 O O . ASP A 1 88 ? -12.391 4.958 -1.018 1.00 93.69 88 ASP A O 1
ATOM 690 N N . ALA A 1 89 ? -13.898 3.314 -0.790 1.00 93.50 89 ALA A N 1
ATOM 691 C CA . ALA A 1 89 ? -12.985 2.233 -1.160 1.00 93.50 89 ALA A CA 1
ATOM 692 C C . ALA A 1 89 ? -12.579 2.261 -2.650 1.00 93.50 89 ALA A C 1
ATOM 694 O O . ALA A 1 89 ? -11.584 1.626 -3.017 1.00 93.50 89 ALA A O 1
ATOM 695 N N . ALA A 1 90 ? -13.302 2.992 -3.510 1.00 96.06 90 ALA A N 1
ATOM 696 C CA . ALA A 1 90 ? -12.998 3.088 -4.938 1.00 96.06 90 ALA A CA 1
ATOM 697 C C . ALA A 1 90 ? -11.608 3.686 -5.203 1.00 96.06 90 ALA A C 1
ATOM 699 O O . ALA A 1 90 ? -10.947 3.273 -6.154 1.00 96.06 90 ALA A O 1
ATOM 700 N N . VAL A 1 91 ? -11.113 4.558 -4.317 1.00 97.12 91 VAL A N 1
ATOM 701 C CA . VAL A 1 91 ? -9.766 5.149 -4.431 1.00 97.12 91 VAL A CA 1
ATOM 702 C C . VAL A 1 91 ? -8.662 4.085 -4.395 1.00 97.12 91 VAL A C 1
ATOM 704 O O . VAL A 1 91 ? -7.665 4.190 -5.105 1.00 97.12 91 VAL A O 1
ATOM 707 N N . CYS A 1 92 ? -8.853 3.017 -3.608 1.00 97.88 92 CYS A N 1
ATOM 708 C CA . CYS A 1 92 ? -7.909 1.901 -3.552 1.00 97.88 92 CYS A CA 1
ATOM 709 C C . CYS A 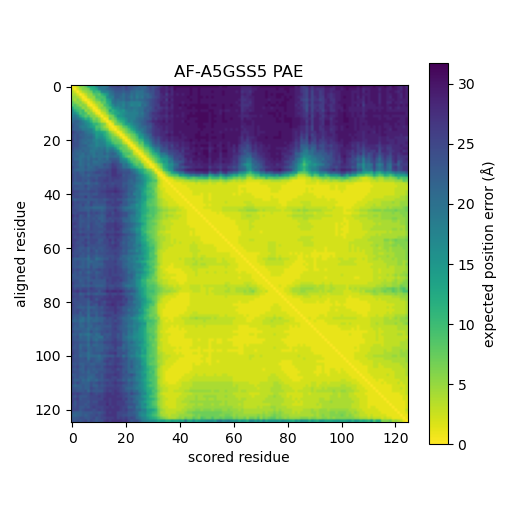1 92 ? -7.965 1.076 -4.841 1.00 97.88 92 CYS A C 1
ATOM 711 O O . CYS A 1 92 ? -6.930 0.627 -5.329 1.00 97.88 92 CYS A O 1
ATOM 713 N N . TYR A 1 93 ? -9.166 0.882 -5.396 1.00 97.88 93 TYR A N 1
ATOM 714 C CA . TYR A 1 93 ? -9.348 0.154 -6.650 1.00 97.88 93 TYR A CA 1
ATOM 715 C C . TYR A 1 93 ? -8.705 0.895 -7.824 1.00 97.88 93 TYR A C 1
ATOM 717 O O . TYR A 1 93 ? -7.968 0.284 -8.591 1.00 97.88 93 TYR A O 1
ATOM 725 N N . GLU A 1 94 ? -8.950 2.202 -7.943 1.00 98.38 94 GLU A N 1
ATOM 726 C CA . GLU A 1 94 ? -8.385 3.043 -9.001 1.00 98.38 94 GLU A CA 1
ATOM 727 C C . GLU A 1 94 ? -6.854 2.975 -9.005 1.00 98.38 94 GLU A C 1
ATOM 729 O O . GLU A 1 94 ? -6.255 2.652 -10.032 1.00 98.38 94 GLU A O 1
ATOM 734 N N . HIS A 1 95 ? -6.222 3.166 -7.842 1.00 98.38 95 HIS A N 1
ATOM 735 C CA . HIS A 1 95 ? -4.766 3.089 -7.738 1.00 98.38 95 HIS A CA 1
ATOM 736 C C . HIS A 1 95 ? -4.228 1.676 -8.004 1.00 98.38 95 HIS A C 1
ATOM 738 O O . HIS A 1 95 ? -3.229 1.506 -8.704 1.00 98.38 95 HIS A O 1
ATOM 744 N N . ALA A 1 96 ? -4.888 0.637 -7.484 1.00 98.31 96 ALA A N 1
ATOM 745 C CA . ALA A 1 96 ? -4.465 -0.736 -7.741 1.00 98.31 96 ALA A CA 1
ATOM 746 C C . ALA A 1 96 ? -4.555 -1.085 -9.236 1.00 98.31 96 ALA A C 1
ATOM 748 O O . ALA A 1 96 ? -3.640 -1.712 -9.770 1.00 98.31 96 ALA A O 1
ATOM 749 N N . ALA A 1 97 ? -5.619 -0.645 -9.915 1.00 98.31 97 ALA A N 1
ATOM 750 C CA . ALA A 1 97 ? -5.835 -0.867 -11.341 1.00 98.31 97 ALA A CA 1
ATOM 751 C C . ALA A 1 97 ? -4.806 -0.128 -12.211 1.00 98.31 97 ALA A C 1
ATOM 753 O O . ALA A 1 97 ? -4.278 -0.722 -13.150 1.00 98.31 97 ALA A O 1
ATOM 754 N N . GLU A 1 98 ? -4.472 1.123 -11.877 1.00 98.12 98 GLU A N 1
ATOM 755 C CA . GLU A 1 98 ? -3.439 1.910 -12.571 1.00 98.12 98 GLU A CA 1
ATOM 756 C C . GLU A 1 98 ? -2.084 1.178 -12.596 1.00 98.12 98 GLU A C 1
ATOM 758 O O . GLU A 1 98 ? -1.381 1.169 -13.609 1.00 98.12 98 GLU A O 1
ATOM 763 N N . TRP A 1 99 ? -1.736 0.510 -11.496 1.00 98.06 99 TRP A N 1
ATOM 764 C CA . TRP A 1 99 ? -0.448 -0.168 -11.326 1.00 98.06 99 TRP A CA 1
ATOM 765 C C . TRP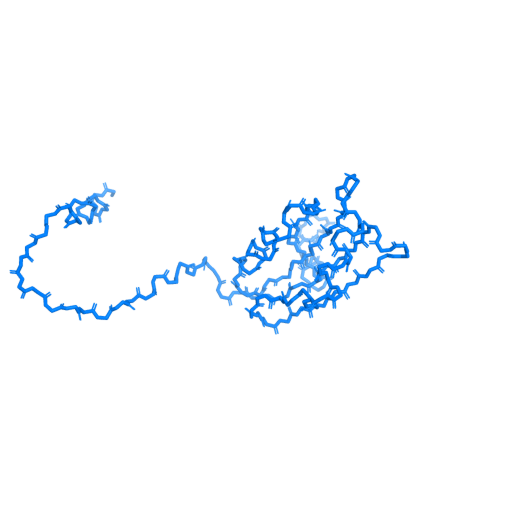 A 1 99 ? -0.499 -1.681 -11.552 1.00 98.06 99 TRP A C 1
ATOM 767 O O . TRP A 1 99 ? 0.524 -2.358 -11.412 1.00 98.06 99 TRP A O 1
ATOM 777 N N . ALA A 1 100 ? -1.661 -2.221 -11.926 1.00 97.88 100 ALA A N 1
ATOM 778 C CA . ALA A 1 100 ? -1.896 -3.658 -12.031 1.00 97.88 100 ALA A CA 1
ATOM 779 C C . ALA A 1 100 ? -1.021 -4.349 -13.083 1.00 97.88 100 ALA A C 1
ATOM 781 O O . ALA A 1 100 ? -0.831 -5.557 -12.998 1.00 97.88 100 ALA A O 1
ATOM 782 N N . GLU A 1 101 ? -0.468 -3.627 -14.063 1.00 97.19 101 GLU A N 1
ATOM 783 C CA . GLU A 1 101 ? 0.507 -4.194 -15.008 1.00 97.19 101 GLU A CA 1
ATOM 784 C C . GLU A 1 101 ? 1.810 -4.594 -14.300 1.00 97.19 101 GLU A C 1
ATOM 786 O O . GLU A 1 101 ? 2.387 -5.635 -14.602 1.00 97.19 101 GLU A O 1
ATOM 791 N N . TYR A 1 102 ? 2.250 -3.798 -13.323 1.00 97.75 102 TYR A N 1
ATOM 792 C CA . TYR A 1 102 ? 3.560 -3.915 -12.682 1.00 97.75 102 TYR A CA 1
ATOM 793 C C . TYR A 1 102 ? 3.536 -4.679 -11.358 1.00 97.75 102 TYR A C 1
ATOM 795 O O . TYR A 1 102 ? 4.543 -5.286 -10.980 1.00 97.75 102 TYR A O 1
ATOM 803 N N . LEU A 1 103 ? 2.419 -4.589 -10.633 1.00 98.31 103 LEU A N 1
ATOM 804 C CA . LEU A 1 103 ? 2.317 -4.969 -9.228 1.00 98.31 103 LEU A CA 1
ATOM 805 C C . LEU A 1 103 ? 1.262 -6.049 -9.007 1.00 98.31 103 LEU A C 1
ATOM 807 O O . LEU A 1 103 ? 0.188 -6.015 -9.610 1.00 98.31 103 LEU A O 1
ATOM 811 N N . ASP A 1 104 ? 1.565 -6.961 -8.091 1.00 98.19 104 ASP A N 1
ATOM 812 C CA . ASP A 1 104 ? 0.579 -7.804 -7.431 1.00 98.19 104 ASP A CA 1
ATOM 813 C C . ASP A 1 104 ? 0.125 -7.110 -6.146 1.00 98.19 104 ASP A C 1
ATOM 815 O O . ASP A 1 104 ? 0.944 -6.607 -5.371 1.00 98.19 104 ASP A O 1
ATOM 819 N N . TRP A 1 105 ? -1.189 -7.071 -5.928 1.00 98.25 105 TRP A N 1
ATOM 820 C CA . TRP A 1 105 ? -1.808 -6.320 -4.840 1.00 98.25 105 TRP A CA 1
ATOM 821 C C . TRP A 1 105 ? -2.530 -7.230 -3.852 1.00 98.25 105 TRP A C 1
ATOM 823 O O . TRP A 1 105 ? -3.288 -8.122 -4.234 1.00 98.25 105 TRP A O 1
ATOM 833 N N . LYS A 1 106 ? -2.389 -6.915 -2.564 1.00 98.50 106 LYS A N 1
ATOM 834 C CA . LYS A 1 106 ? -3.262 -7.393 -1.492 1.00 98.50 106 LYS A CA 1
ATOM 835 C C . LYS A 1 106 ? -3.781 -6.196 -0.707 1.00 98.50 106 LYS A C 1
ATOM 837 O O . LYS A 1 106 ? -3.031 -5.534 0.004 1.00 98.50 106 LYS A O 1
ATOM 842 N N . VAL A 1 107 ? -5.081 -5.938 -0.813 1.00 97.75 107 VAL A N 1
ATOM 843 C CA . VAL A 1 107 ? -5.750 -4.832 -0.117 1.00 97.75 107 VAL A CA 1
ATOM 844 C C . VAL A 1 107 ? -6.595 -5.400 1.014 1.00 97.75 107 VAL A C 1
ATOM 846 O O . VAL A 1 107 ? -7.452 -6.248 0.777 1.00 97.75 107 VAL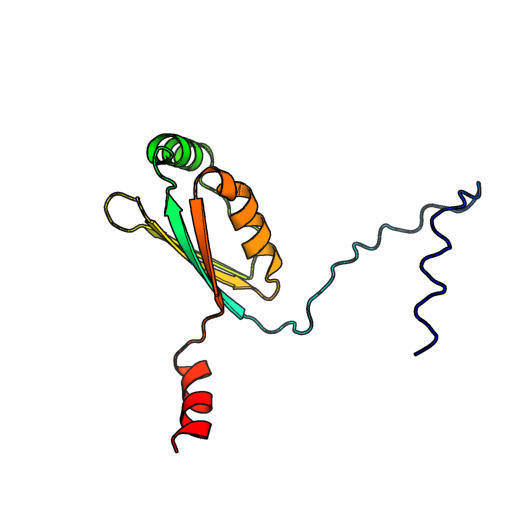 A O 1
ATOM 849 N N . SER A 1 108 ? -6.330 -4.966 2.246 1.00 97.25 108 SER A N 1
ATOM 850 C CA . SER A 1 108 ? -7.059 -5.423 3.436 1.00 97.25 108 SER A CA 1
ATOM 851 C C . SER A 1 108 ? -7.646 -4.224 4.184 1.00 97.25 108 SER A C 1
ATOM 853 O O . SER A 1 108 ? -6.887 -3.298 4.482 1.00 97.25 108 SER A O 1
ATOM 855 N N . PRO A 1 109 ? -8.950 -4.211 4.515 1.00 96.06 109 PRO A N 1
ATOM 856 C CA . PRO A 1 109 ? -9.452 -3.291 5.527 1.00 96.06 109 PRO A CA 1
ATOM 857 C C . PRO A 1 109 ? -8.830 -3.667 6.876 1.00 96.06 109 PRO A C 1
ATOM 859 O O . PRO A 1 109 ? -8.738 -4.850 7.216 1.00 96.06 109 PRO A O 1
ATOM 862 N N . VAL A 1 110 ? -8.373 -2.672 7.628 1.00 95.69 110 VAL A N 1
ATOM 863 C CA . VAL A 1 110 ? -7.694 -2.864 8.914 1.00 95.69 110 VAL A CA 1
ATOM 864 C C . VAL A 1 110 ? -8.280 -1.937 9.968 1.00 95.69 110 VAL A C 1
ATOM 866 O O . VAL A 1 110 ? -8.769 -0.856 9.652 1.00 95.69 110 VAL A O 1
ATOM 869 N N . PHE A 1 111 ? -8.218 -2.375 11.223 1.00 93.56 111 PHE A N 1
ATOM 870 C CA . PHE A 1 111 ? -8.621 -1.605 12.396 1.00 93.56 111 PHE A CA 1
ATOM 871 C C . PHE A 1 111 ? -7.409 -1.306 13.271 1.00 93.56 111 PHE A C 1
ATOM 873 O O . PHE A 1 111 ? -6.472 -2.105 13.325 1.00 93.56 111 PHE A O 1
ATOM 880 N N . THR A 1 112 ? -7.450 -0.169 13.964 1.00 91.12 112 THR A N 1
ATOM 881 C CA . THR A 1 112 ? -6.513 0.136 15.051 1.00 91.12 112 THR A CA 1
ATOM 882 C C . THR A 1 112 ? -6.862 -0.666 16.304 1.00 91.12 112 THR A C 1
ATOM 884 O O . THR A 1 112 ? -7.943 -1.258 16.404 1.00 91.12 112 THR A O 1
ATOM 887 N N . ASP A 1 113 ? -5.970 -0.650 17.292 1.00 94.06 113 ASP A N 1
ATOM 888 C CA . ASP A 1 113 ? -6.187 -1.320 18.575 1.00 94.06 113 ASP A CA 1
ATOM 889 C C . ASP A 1 113 ? -7.464 -0.817 19.271 1.00 94.06 113 ASP A C 1
ATOM 891 O O . ASP A 1 113 ? -8.241 -1.617 19.798 1.00 94.06 113 ASP A O 1
ATOM 895 N N . GLU A 1 114 ? -7.749 0.488 19.208 1.00 94.00 114 GLU A N 1
ATOM 896 C CA . GLU A 1 114 ? -8.944 1.100 19.806 1.00 94.00 114 GLU A CA 1
ATOM 897 C C . GLU A 1 114 ? -10.243 0.610 19.151 1.00 94.00 114 GLU A C 1
ATOM 899 O O . GLU A 1 114 ? -11.277 0.501 19.814 1.00 94.00 114 GLU A O 1
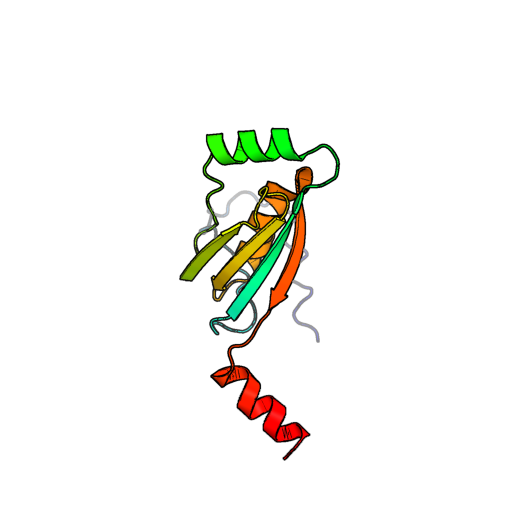ATOM 904 N N . GLN A 1 115 ? -10.198 0.303 17.854 1.00 91.50 115 GLN A N 1
ATOM 905 C CA . GLN A 1 115 ? -11.344 -0.196 17.094 1.00 91.50 115 GLN A CA 1
ATOM 906 C C . GLN A 1 115 ? -11.521 -1.711 17.264 1.00 91.50 115 GLN A C 1
ATOM 908 O O . GLN A 1 115 ? -12.643 -2.194 17.440 1.00 91.50 115 GLN A O 1
ATOM 913 N N . ALA A 1 116 ? -10.424 -2.471 17.217 1.00 93.06 116 ALA A N 1
ATOM 914 C CA . ALA A 1 116 ? -10.447 -3.929 17.284 1.00 93.06 116 ALA A CA 1
ATOM 915 C C . ALA A 1 116 ? -10.661 -4.453 18.714 1.00 93.06 116 ALA A C 1
ATOM 917 O O . ALA A 1 116 ? -11.400 -5.422 18.907 1.00 93.06 116 ALA A O 1
ATOM 918 N N . GLY A 1 117 ? -10.065 -3.810 19.722 1.00 94.69 117 GLY A N 1
ATOM 919 C CA . GLY A 1 117 ? -10.076 -4.255 21.119 1.00 94.69 117 GLY A CA 1
ATOM 920 C C . GLY A 1 117 ? -11.476 -4.543 21.680 1.00 94.69 117 GLY A C 1
ATOM 921 O O . GLY A 1 117 ? -11.715 -5.661 22.148 1.00 94.69 117 GLY A O 1
ATOM 922 N N . PRO A 1 118 ? -12.446 -3.611 21.578 1.00 95.56 118 PRO A N 1
ATOM 923 C CA . PRO A 1 118 ? -13.816 -3.846 22.038 1.00 95.56 118 PRO A CA 1
ATOM 924 C C . PRO A 1 118 ? -14.524 -5.004 21.322 1.00 95.56 118 PRO A C 1
ATOM 926 O O . PRO A 1 118 ? -15.423 -5.621 21.891 1.00 95.56 118 PRO A O 1
ATOM 929 N N . LEU A 1 119 ? -14.158 -5.303 20.071 1.00 94.50 119 LEU A N 1
ATOM 930 C CA . LEU A 1 119 ? -14.751 -6.399 19.296 1.00 94.50 119 LEU A CA 1
ATOM 931 C C . LEU A 1 119 ? -14.188 -7.753 19.722 1.00 94.50 119 LEU A C 1
ATOM 933 O O . LEU A 1 119 ? -14.952 -8.700 19.891 1.00 94.50 119 LEU A O 1
ATOM 937 N N . ILE A 1 120 ? -12.875 -7.824 19.946 1.00 95.75 120 ILE A N 1
ATOM 938 C CA . ILE A 1 120 ? -12.205 -9.017 20.476 1.00 95.75 120 ILE A CA 1
ATOM 939 C C . ILE A 1 120 ? -12.738 -9.327 21.881 1.00 95.75 120 ILE A C 1
ATOM 941 O O . ILE A 1 120 ? -13.084 -10.474 22.166 1.00 95.75 120 ILE A O 1
ATOM 945 N N . GLY A 1 121 ? -12.891 -8.302 22.728 1.00 97.56 121 GLY A N 1
ATOM 946 C CA . GLY A 1 121 ? -13.451 -8.441 24.073 1.00 97.56 121 GLY A CA 1
ATOM 947 C C . GLY A 1 121 ? -14.836 -9.095 24.086 1.00 97.56 121 GLY A C 1
ATOM 948 O O . GLY A 1 121 ? -15.076 -9.981 24.889 1.00 97.56 121 GLY A O 1
ATOM 949 N N . LYS A 1 122 ? -15.723 -8.774 23.134 1.00 96.06 122 LYS A N 1
ATOM 950 C CA . LYS A 1 122 ? -17.057 -9.411 23.040 1.00 96.06 122 LYS A CA 1
ATOM 951 C C . LYS A 1 122 ? -17.023 -10.926 22.817 1.00 96.06 122 LYS A C 1
ATOM 953 O O . LYS A 1 122 ? -18.019 -11.587 23.087 1.00 96.06 122 LYS A O 1
ATOM 958 N N . VAL A 1 123 ? -15.944 -11.454 22.240 1.00 96.88 123 VAL A N 1
ATOM 959 C CA . VAL A 1 123 ? -15.816 -12.882 21.910 1.00 96.88 123 VAL A CA 1
ATOM 960 C C . VAL A 1 123 ? -15.128 -13.653 23.034 1.00 96.88 123 VAL A C 1
ATOM 962 O O . VAL A 1 123 ? -15.451 -14.816 23.259 1.00 96.88 123 VAL A O 1
ATOM 965 N N . TYR A 1 124 ? -14.178 -13.018 23.724 1.00 94.38 124 TYR A N 1
ATOM 966 C CA . TYR A 1 124 ? -13.262 -13.694 24.648 1.00 94.38 124 TYR A CA 1
ATOM 967 C C . TYR A 1 124 ? -13.312 -13.172 26.096 1.00 94.38 124 TYR A C 1
ATOM 969 O O . TYR A 1 124 ? -12.473 -13.575 26.900 1.00 94.38 124 TYR A O 1
ATOM 977 N N . SER A 1 125 ? -14.244 -12.272 26.430 1.00 80.81 125 SER A N 1
ATOM 978 C CA . SER A 1 125 ? -14.503 -11.753 27.791 1.00 80.81 125 SER A CA 1
ATOM 979 C C . SER A 1 125 ? -15.920 -12.095 28.232 1.00 80.81 125 SER A C 1
ATOM 981 O O . SER A 1 125 ? -16.087 -12.395 29.433 1.00 80.81 125 SER A O 1
#

Radius of gyration: 21.0 Å; Cα contacts (8 Å, |Δi|>4): 132; chains: 1; bounding box: 58×33×58 Å

Nearest PDB structures (foldseek):
  2wvd-assembly2_B  TM=5.334E-01  e=7.997E-01  Helicobacter pylori 26695
  2pc6-assembly1_A  TM=4.677E-01  e=7.532E-01  Nitrosomonas europaea ATCC 19718
  6mrj-assembly1_B  TM=4.410E-01  e=5.926E-01  Helicobacter pylori 26695
  2cad-assembly1_B-2  TM=4.429E-01  e=1.016E+00  Helicobacter pylori 26695
  2pc6-assembly2_D  TM=4.393E-01  e=2.498E+00  Nitrosomonas europaea ATCC 19718

Secondary structure (DSSP, 8-state):
--SSSTTSSTTS---TT-------------S----EEEEEEEEEPTT-HHHHHHHHHHH--PPPS-SEEEEEE-GGGSEEEEEEEES-THHHHHHHHHTTTTEEEEEEEE--HHHHHHHHHHHH-